Protein AF-A0A1H6MD04-F1 (afdb_monomer_lite)

Radius of gyration: 13.61 Å; chains: 1; bounding box: 29×31×38 Å

pLDDT: mean 84.17, std 14.8, range [39.31, 95.56]

Structure (mmCIF, N/CA/C/O backbone):
data_AF-A0A1H6MD04-F1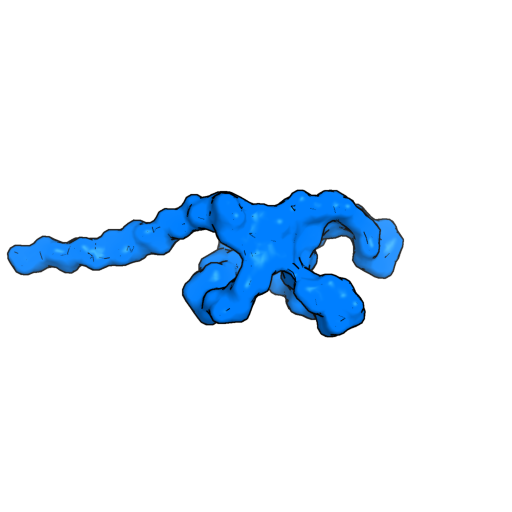
#
_entry.id   AF-A0A1H6MD04-F1
#
loop_
_atom_site.group_PDB
_atom_site.id
_atom_site.type_symbol
_atom_site.label_atom_id
_atom_site.label_alt_id
_atom_site.label_comp_id
_atom_site.label_asym_id
_atom_site.label_entity_id
_atom_site.label_seq_id
_atom_site.pdbx_PDB_ins_code
_atom_site.Cartn_x
_atom_site.Cartn_y
_atom_site.Cartn_z
_atom_site.occupancy
_atom_site.B_iso_or_equiv
_atom_site.auth_seq_id
_atom_site.auth_comp_id
_atom_site.auth_asym_id
_atom_site.auth_atom_id
_atom_site.pdbx_PDB_model_num
ATOM 1 N N . MET A 1 1 ? -20.633 -22.235 25.888 1.00 39.31 1 MET A N 1
ATOM 2 C CA . MET A 1 1 ? -19.585 -21.198 26.061 1.00 39.31 1 MET A CA 1
ATOM 3 C C . MET A 1 1 ? -18.890 -21.130 24.729 1.00 39.31 1 MET A C 1
ATOM 5 O O . MET A 1 1 ? -17.887 -21.791 24.505 1.00 39.31 1 MET A O 1
ATOM 9 N N . ASP A 1 2 ? -19.539 -20.438 23.812 1.00 42.88 2 ASP A N 1
ATOM 10 C CA . ASP A 1 2 ? -19.255 -20.540 22.395 1.00 42.88 2 ASP A CA 1
ATOM 11 C C . ASP A 1 2 ? -18.469 -19.290 22.059 1.00 42.88 2 ASP A C 1
ATOM 13 O O . ASP A 1 2 ? -19.001 -18.179 22.016 1.00 42.88 2 ASP A O 1
ATOM 17 N N . THR A 1 3 ? -17.156 -19.475 21.984 1.00 48.94 3 THR A N 1
ATOM 18 C CA . THR A 1 3 ? -16.191 -18.456 21.609 1.00 48.94 3 THR A CA 1
ATOM 19 C C . THR A 1 3 ? -16.626 -17.901 20.260 1.00 48.94 3 THR A C 1
ATOM 21 O O . THR A 1 3 ? -16.477 -18.556 19.230 1.00 48.94 3 THR A O 1
ATOM 24 N N . GLN A 1 4 ? -17.219 -16.707 20.268 1.00 51.59 4 GLN A N 1
ATOM 25 C CA . GLN A 1 4 ? -17.451 -15.941 19.055 1.00 51.59 4 GLN A CA 1
ATOM 26 C C . GLN A 1 4 ? -16.071 -15.569 18.525 1.00 51.59 4 GLN A C 1
ATOM 28 O O . GLN A 1 4 ? -15.477 -14.567 18.920 1.00 51.59 4 GLN A O 1
ATOM 33 N N . ASN A 1 5 ? -15.524 -16.451 17.690 1.00 54.44 5 ASN A N 1
ATOM 34 C CA . ASN A 1 5 ? -14.377 -16.167 16.854 1.00 54.44 5 ASN A CA 1
ATOM 35 C C . ASN A 1 5 ? -14.744 -14.897 16.096 1.00 54.44 5 ASN A C 1
ATOM 37 O O . ASN A 1 5 ? -15.653 -14.922 15.267 1.00 54.44 5 ASN A O 1
ATOM 41 N N . ALA A 1 6 ? -14.113 -13.781 16.464 1.00 52.12 6 ALA A N 1
ATOM 42 C CA . ALA A 1 6 ? -14.277 -12.514 15.784 1.00 52.12 6 ALA A CA 1
ATOM 43 C C . ALA A 1 6 ? -13.889 -12.754 14.327 1.00 52.12 6 ALA A C 1
ATOM 45 O O . ALA A 1 6 ? -12.709 -12.819 13.987 1.00 52.12 6 ALA A O 1
ATOM 46 N N . ASN A 1 7 ? -14.896 -12.980 13.489 1.00 58.16 7 ASN A N 1
ATOM 47 C CA . ASN A 1 7 ? -14.744 -13.011 12.056 1.00 58.16 7 ASN A CA 1
ATOM 48 C C . ASN A 1 7 ? -14.247 -11.606 11.716 1.00 58.16 7 ASN A C 1
ATOM 50 O O . ASN A 1 7 ? -15.012 -10.645 11.789 1.00 58.16 7 ASN A O 1
ATOM 54 N N . MET A 1 8 ? -12.935 -11.456 11.514 1.00 60.44 8 MET A N 1
ATOM 55 C CA . MET A 1 8 ? -12.326 -10.220 11.038 1.00 60.44 8 MET A CA 1
ATOM 56 C C . MET A 1 8 ? -12.816 -10.032 9.610 1.00 60.44 8 MET A C 1
ATOM 58 O O . MET A 1 8 ? -12.142 -10.379 8.646 1.00 60.44 8 MET A O 1
ATOM 62 N N . GLU A 1 9 ? -14.054 -9.564 9.487 1.00 63.88 9 GLU A N 1
ATOM 63 C CA . GLU A 1 9 ? -14.670 -9.286 8.208 1.00 63.88 9 GLU A CA 1
ATOM 64 C C . GLU A 1 9 ? -13.818 -8.228 7.517 1.00 63.88 9 GLU A C 1
ATOM 66 O O . GLU A 1 9 ? -13.641 -7.108 8.007 1.00 63.88 9 GLU A O 1
ATOM 71 N N . PHE A 1 10 ? -13.252 -8.606 6.376 1.00 65.88 10 PHE A N 1
ATOM 72 C CA . PHE A 1 10 ? -12.645 -7.658 5.466 1.00 65.88 10 PHE A CA 1
ATOM 73 C C . PHE A 1 10 ? -13.739 -6.684 5.014 1.00 65.88 10 PHE A C 1
ATOM 75 O O . PHE A 1 10 ? -14.663 -7.078 4.309 1.00 65.88 10 PHE A O 1
ATOM 82 N N . LYS A 1 11 ? -13.642 -5.427 5.458 1.00 72.44 11 LYS A N 1
ATOM 83 C CA . LYS A 1 11 ? -14.576 -4.342 5.126 1.00 72.44 11 LYS A CA 1
ATOM 84 C C . LYS A 1 11 ? -14.009 -3.506 3.980 1.00 72.44 11 LYS A C 1
ATOM 86 O O . LYS A 1 11 ? -13.270 -2.556 4.259 1.00 72.44 11 LYS A O 1
ATOM 91 N N . PRO A 1 12 ? -14.270 -3.860 2.706 1.00 70.56 12 PRO A N 1
ATOM 92 C CA . PRO A 1 12 ? -13.691 -3.172 1.554 1.00 70.56 12 PRO A CA 1
ATOM 93 C C . PRO A 1 12 ? -14.023 -1.677 1.531 1.00 70.56 12 PRO A C 1
ATOM 95 O O . PRO A 1 12 ? -13.217 -0.893 1.041 1.00 70.56 12 PRO A O 1
ATOM 98 N N . GLU A 1 13 ? -15.148 -1.259 2.112 1.00 81.06 13 GLU A N 1
ATOM 99 C CA . GLU A 1 13 ? -15.563 0.143 2.197 1.00 81.06 13 GLU A CA 1
ATOM 100 C C . GLU A 1 13 ? -14.607 1.027 3.010 1.00 81.06 13 GLU A C 1
ATOM 102 O O . GLU A 1 13 ? -14.580 2.242 2.824 1.00 81.06 13 GLU A O 1
ATOM 107 N N . LYS A 1 14 ? -13.786 0.432 3.884 1.00 80.25 14 LYS A N 1
ATOM 108 C CA . LYS A 1 14 ? -12.745 1.162 4.619 1.00 80.25 14 LYS A CA 1
ATOM 109 C C . LYS A 1 14 ? -11.506 1.444 3.770 1.00 80.25 14 LYS A C 1
ATOM 111 O O . LYS A 1 14 ? -10.651 2.217 4.197 1.00 80.25 14 LYS A O 1
ATOM 116 N N . TYR A 1 15 ? -11.391 0.823 2.598 1.00 82.75 15 TYR A N 1
ATOM 117 C CA . TYR A 1 15 ? -10.233 0.937 1.726 1.00 82.75 15 TYR A CA 1
ATOM 118 C C . TYR A 1 15 ? -10.544 1.826 0.527 1.00 82.75 15 TYR A C 1
ATOM 120 O O . TYR A 1 15 ? -11.380 1.515 -0.317 1.00 82.75 15 TYR A O 1
ATOM 128 N N . GLN A 1 16 ? -9.771 2.892 0.375 1.00 90.75 16 GLN A N 1
ATOM 129 C CA . GLN A 1 16 ? -9.635 3.557 -0.912 1.00 90.75 16 GLN A CA 1
ATOM 130 C C . GLN A 1 16 ? -8.556 2.832 -1.712 1.00 90.75 16 GLN A C 1
ATOM 132 O O . GLN A 1 16 ? -7.367 2.881 -1.375 1.00 90.75 16 GLN A O 1
ATOM 137 N N . ILE A 1 17 ? -8.996 2.143 -2.763 1.00 92.44 17 ILE A N 1
ATOM 138 C CA . ILE A 1 17 ? -8.145 1.358 -3.653 1.00 92.44 17 ILE A CA 1
ATOM 139 C C . ILE A 1 17 ? -7.908 2.155 -4.933 1.00 92.44 17 ILE A C 1
ATOM 141 O O . ILE A 1 17 ? -8.855 2.602 -5.577 1.00 92.44 17 ILE A O 1
ATOM 145 N N . SER A 1 18 ? -6.649 2.312 -5.334 1.00 94.12 18 SER A N 1
ATOM 146 C CA . SER A 1 18 ? -6.310 2.943 -6.614 1.00 94.12 18 SER A CA 1
ATOM 147 C C . SER A 1 18 ? -5.110 2.273 -7.265 1.00 94.12 18 SER A C 1
ATOM 149 O O . SER A 1 18 ? -4.143 1.939 -6.585 1.00 94.12 18 SER A O 1
ATOM 151 N N . LEU A 1 19 ? -5.128 2.125 -8.586 1.00 94.75 19 LEU A N 1
ATOM 152 C CA . LEU A 1 19 ? -3.957 1.673 -9.335 1.00 94.75 19 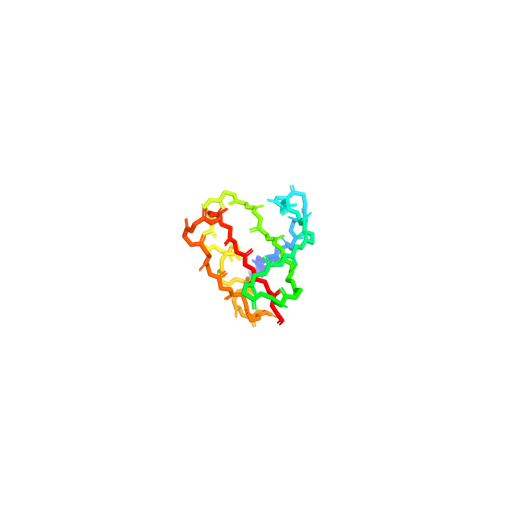LEU A CA 1
ATOM 153 C C . LEU A 1 19 ? -2.951 2.817 -9.486 1.00 94.75 19 LEU A C 1
ATOM 155 O O . LEU A 1 19 ? -3.329 3.984 -9.577 1.00 94.75 19 LEU A O 1
ATOM 159 N N . GLY A 1 20 ? -1.664 2.493 -9.530 1.00 93.94 20 GLY A N 1
ATOM 160 C CA . GLY A 1 20 ? -0.637 3.484 -9.822 1.00 93.94 20 GLY A CA 1
ATOM 161 C C . GLY A 1 20 ? 0.730 2.866 -10.051 1.00 93.94 20 GLY A C 1
ATOM 162 O O . GLY A 1 20 ? 0.858 1.658 -10.244 1.00 93.94 20 GLY A O 1
ATOM 163 N N . THR A 1 21 ? 1.752 3.714 -9.999 1.00 93.75 21 THR A N 1
ATOM 164 C CA . THR A 1 21 ? 3.141 3.309 -10.215 1.00 93.75 21 THR A CA 1
ATOM 165 C C . THR A 1 21 ? 3.990 3.690 -9.006 1.00 93.75 21 THR A C 1
ATOM 167 O O . THR A 1 21 ? 3.885 4.807 -8.498 1.00 93.75 21 THR A O 1
ATOM 170 N N . HIS A 1 22 ? 4.836 2.772 -8.540 1.00 92.31 22 HIS A N 1
ATOM 171 C CA . HIS A 1 22 ? 5.854 3.026 -7.522 1.00 92.31 22 HIS A CA 1
ATOM 172 C C . HIS A 1 22 ? 7.201 2.481 -8.012 1.00 92.31 22 HIS A C 1
ATOM 174 O O . HIS A 1 22 ? 7.328 1.280 -8.237 1.00 92.31 22 HIS A O 1
ATOM 180 N N . HIS A 1 23 ? 8.188 3.368 -8.200 1.00 88.69 23 HIS A N 1
ATOM 181 C CA . HIS A 1 23 ? 9.513 3.038 -8.757 1.00 88.69 23 HIS A CA 1
ATOM 182 C C . HIS A 1 23 ? 9.403 2.247 -10.076 1.00 88.69 23 HIS A C 1
ATOM 184 O O . HIS A 1 23 ? 9.905 1.129 -10.182 1.00 88.69 23 HIS A O 1
ATOM 190 N N . ASP A 1 24 ? 8.639 2.790 -11.031 1.00 91.25 24 ASP A N 1
ATOM 191 C CA . ASP A 1 24 ? 8.373 2.201 -12.357 1.00 91.25 24 ASP A CA 1
ATOM 192 C C . ASP A 1 24 ? 7.644 0.845 -12.362 1.00 91.25 24 ASP A C 1
ATOM 194 O O . ASP A 1 24 ? 7.448 0.232 -13.412 1.00 91.25 24 ASP A O 1
ATOM 198 N N . LYS A 1 25 ? 7.160 0.385 -11.204 1.00 92.25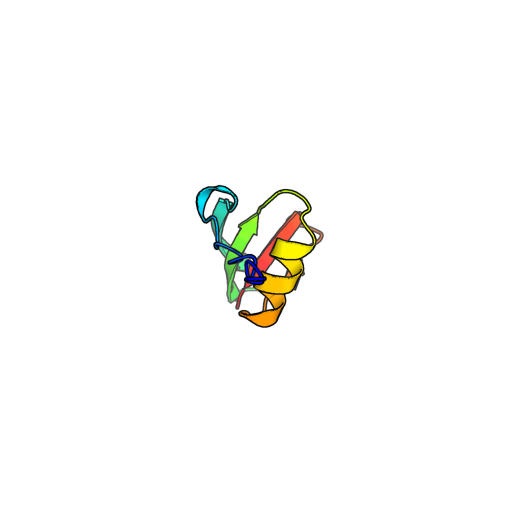 25 LYS A N 1
ATOM 199 C CA . LYS A 1 25 ? 6.347 -0.830 -11.082 1.00 92.25 25 LYS A CA 1
ATOM 200 C C . LYS A 1 25 ? 4.886 -0.480 -10.878 1.00 92.25 25 LYS A C 1
ATOM 202 O O . LYS A 1 25 ? 4.566 0.407 -10.090 1.00 92.25 25 LYS A O 1
ATOM 207 N N . LYS A 1 26 ? 3.996 -1.207 -11.554 1.00 95.12 26 LYS A N 1
ATOM 208 C CA . LYS A 1 26 ? 2.552 -1.116 -11.312 1.00 95.12 26 LYS A CA 1
ATOM 209 C C . LYS A 1 26 ? 2.247 -1.652 -9.917 1.00 95.12 26 LYS A C 1
ATOM 211 O O . LYS A 1 26 ? 2.698 -2.740 -9.572 1.00 95.12 26 LYS A O 1
ATOM 216 N N . VAL A 1 27 ? 1.494 -0.887 -9.138 1.00 95.38 27 VAL A N 1
ATOM 217 C CA . VAL A 1 27 ? 1.112 -1.226 -7.765 1.00 95.38 27 VAL A CA 1
ATOM 218 C C . VAL A 1 27 ? -0.364 -0.946 -7.525 1.00 95.38 27 VAL A C 1
ATOM 220 O O . VAL A 1 27 ? -0.968 -0.093 -8.185 1.00 95.38 27 VAL A O 1
ATOM 223 N N . ILE A 1 28 ? -0.926 -1.635 -6.536 1.00 94.81 28 ILE A N 1
ATOM 224 C CA . ILE A 1 28 ? -2.235 -1.308 -5.968 1.00 94.81 28 ILE A CA 1
ATOM 225 C C . ILE A 1 28 ? -1.993 -0.484 -4.708 1.00 94.81 28 ILE A C 1
ATOM 227 O O . ILE A 1 28 ? -1.358 -0.965 -3.772 1.00 94.81 28 ILE A O 1
ATOM 231 N N . TRP A 1 29 ? -2.496 0.746 -4.683 1.00 95.56 29 TRP A N 1
ATOM 232 C CA . TRP A 1 29 ? -2.502 1.604 -3.503 1.00 95.56 29 TRP A CA 1
ATOM 233 C C . TRP A 1 29 ? -3.731 1.331 -2.647 1.00 95.56 29 TRP A C 1
ATOM 235 O O . TRP A 1 29 ? -4.840 1.211 -3.164 1.00 95.56 29 TRP A O 1
ATOM 245 N N . LEU A 1 30 ? -3.517 1.303 -1.338 1.00 93.69 30 LEU A N 1
ATOM 246 C CA . LEU A 1 30 ? -4.511 1.097 -0.298 1.00 93.69 30 LEU A CA 1
ATOM 247 C C . LEU A 1 30 ? -4.386 2.241 0.712 1.00 93.69 30 LEU A C 1
ATOM 249 O O . LEU A 1 30 ? -3.344 2.400 1.358 1.00 93.69 30 LEU A O 1
ATOM 253 N N . ARG A 1 31 ? -5.444 3.040 0.852 1.00 93.81 31 ARG A N 1
ATOM 254 C CA . ARG A 1 31 ? -5.556 4.075 1.890 1.00 93.81 31 ARG A CA 1
ATOM 255 C C . ARG A 1 31 ? -6.735 3.765 2.794 1.00 93.81 31 ARG A C 1
ATOM 257 O O . ARG A 1 31 ? -7.814 3.447 2.310 1.00 93.81 31 ARG A O 1
ATOM 264 N N . PHE A 1 32 ? -6.496 3.840 4.090 1.00 90.19 32 PHE A N 1
ATOM 265 C CA . PHE A 1 32 ? -7.468 3.617 5.149 1.00 90.19 32 PHE A CA 1
ATOM 266 C C . PHE A 1 32 ? -6.938 4.296 6.416 1.00 90.19 32 PHE A C 1
ATOM 268 O O . PHE A 1 32 ? -5.732 4.555 6.516 1.00 90.19 32 PHE A O 1
ATOM 275 N N . ASP A 1 33 ? -7.827 4.606 7.358 1.00 88.88 33 ASP A N 1
ATOM 276 C CA . ASP A 1 33 ? -7.434 5.173 8.650 1.00 88.88 33 ASP A CA 1
ATOM 277 C C . ASP A 1 33 ? -6.518 4.218 9.417 1.00 88.88 33 ASP A C 1
ATOM 279 O O . ASP A 1 33 ? -6.519 3.008 9.190 1.00 88.88 33 ASP A O 1
ATOM 283 N N . TYR A 1 34 ? -5.713 4.758 10.333 1.00 87.94 34 TYR A N 1
ATOM 284 C CA . TYR A 1 34 ? -4.796 3.936 11.114 1.00 87.94 34 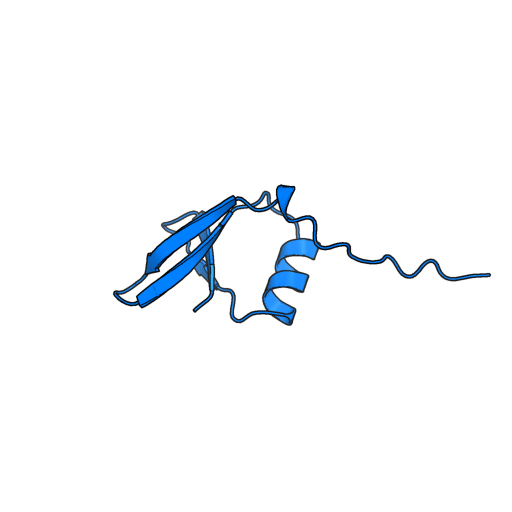TYR A CA 1
ATOM 285 C C . TYR A 1 34 ? -5.567 2.922 11.971 1.00 87.94 34 TYR A C 1
ATOM 287 O O . TYR A 1 34 ? -6.133 3.256 13.010 1.00 87.94 34 TYR A O 1
ATOM 295 N N . ASP A 1 35 ? -5.547 1.668 11.528 1.00 88.69 35 ASP A N 1
ATOM 296 C CA . ASP A 1 35 ? -6.180 0.535 12.186 1.00 88.69 35 ASP A CA 1
ATOM 297 C C . ASP A 1 35 ? -5.184 -0.629 12.215 1.00 88.69 35 ASP A C 1
ATOM 299 O O . ASP A 1 35 ? -4.804 -1.195 11.184 1.00 88.69 35 ASP A O 1
ATOM 303 N N . ILE A 1 36 ? -4.724 -0.965 13.421 1.00 88.88 36 ILE A N 1
ATOM 304 C CA . ILE A 1 36 ? -3.692 -1.983 13.641 1.00 88.88 36 ILE A CA 1
ATOM 305 C C . ILE A 1 36 ? -4.160 -3.352 13.140 1.00 88.88 36 ILE A C 1
ATOM 307 O O . ILE A 1 36 ? -3.353 -4.089 12.571 1.00 88.88 36 ILE A O 1
ATOM 311 N N . GLN A 1 37 ? -5.447 -3.677 13.293 1.00 88.38 37 GLN A N 1
ATOM 312 C CA . GLN A 1 37 ? -5.990 -4.959 12.850 1.00 88.38 37 GLN A CA 1
ATOM 313 C C . GLN A 1 37 ? -5.983 -5.042 11.323 1.00 88.38 37 GLN A C 1
ATOM 315 O O . GLN A 1 37 ? -5.531 -6.044 10.767 1.00 88.38 37 GLN A O 1
ATOM 320 N N . LEU A 1 38 ? -6.380 -3.964 10.634 1.00 85.38 38 LEU A N 1
ATOM 321 C CA . LEU A 1 38 ? -6.330 -3.907 9.168 1.00 85.38 38 LEU A CA 1
ATOM 322 C C . LEU A 1 38 ? -4.894 -3.974 8.642 1.00 85.38 38 LEU A C 1
ATOM 324 O O . LEU A 1 38 ? -4.646 -4.652 7.647 1.00 85.38 38 LEU A O 1
ATOM 328 N N . ILE A 1 39 ? -3.936 -3.322 9.311 1.00 90.19 39 ILE A N 1
ATOM 329 C CA . ILE A 1 39 ? -2.513 -3.387 8.941 1.00 90.19 39 ILE A CA 1
ATOM 330 C C . ILE A 1 39 ? -1.974 -4.811 9.109 1.00 90.19 39 ILE A C 1
ATOM 332 O O . ILE A 1 39 ? -1.275 -5.312 8.225 1.00 90.19 39 ILE A O 1
ATOM 336 N N . GLN A 1 40 ? -2.272 -5.463 10.235 1.00 90.44 40 GLN A N 1
ATOM 337 C CA . GLN A 1 40 ? -1.828 -6.830 10.506 1.00 90.44 40 GLN A CA 1
ATOM 338 C C . GLN A 1 40 ? -2.413 -7.808 9.490 1.00 90.44 40 GLN A C 1
ATOM 340 O O . GLN A 1 40 ? -1.653 -8.536 8.852 1.00 90.44 40 GLN A O 1
ATOM 345 N N . HIS A 1 41 ? -3.726 -7.752 9.274 1.00 87.38 41 HIS A N 1
ATOM 346 C CA . HIS A 1 41 ? -4.416 -8.580 8.292 1.00 87.38 41 HIS A CA 1
ATOM 347 C C . HIS A 1 41 ? -3.851 -8.353 6.881 1.00 87.38 41 HIS A C 1
ATOM 349 O O . HIS A 1 41 ? -3.458 -9.295 6.192 1.00 87.38 41 HIS A O 1
ATOM 355 N N . LEU A 1 42 ? -3.688 -7.092 6.466 1.00 88.25 42 LEU A N 1
ATOM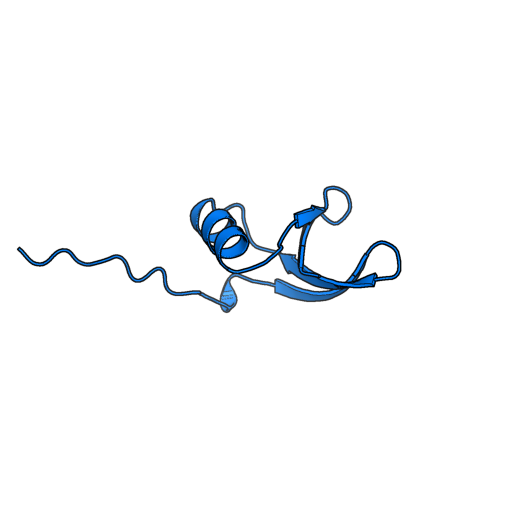 356 C CA . LEU A 1 42 ? -3.129 -6.759 5.157 1.00 88.25 42 LEU A CA 1
ATOM 357 C C . LEU A 1 42 ? -1.719 -7.342 4.967 1.00 88.25 42 LEU A C 1
ATOM 359 O O . LEU A 1 42 ? -1.420 -7.893 3.908 1.00 88.25 42 LEU A O 1
ATOM 363 N N . ARG A 1 43 ? -0.859 -7.257 5.986 1.00 89.88 43 ARG A N 1
ATOM 364 C CA . ARG A 1 43 ? 0.512 -7.795 5.941 1.00 89.88 43 ARG A CA 1
ATOM 365 C C . ARG A 1 43 ? 0.580 -9.321 6.018 1.00 89.88 43 ARG A C 1
ATOM 367 O O . ARG A 1 43 ? 1.550 -9.889 5.529 1.00 89.88 43 ARG A O 1
ATOM 374 N N . GLN A 1 44 ? -0.400 -9.977 6.636 1.00 91.62 44 GLN A N 1
ATOM 375 C CA . GLN A 1 44 ? -0.486 -11.440 6.695 1.00 91.62 44 GLN A CA 1
ATOM 376 C C . GLN A 1 44 ? -0.915 -12.038 5.352 1.00 91.62 44 GLN A C 1
ATOM 378 O O . GLN A 1 44 ? -0.406 -13.084 4.957 1.00 91.62 44 GLN A O 1
ATOM 383 N N . HIS A 1 45 ? -1.818 -11.361 4.641 1.00 89.06 45 HIS A N 1
ATOM 384 C CA . HIS A 1 45 ? -2.407 -11.876 3.403 1.00 89.06 45 HIS A CA 1
ATOM 385 C C . HIS A 1 45 ? -1.758 -11.329 2.124 1.00 89.06 45 HIS A C 1
ATOM 387 O O . HIS A 1 45 ? -1.979 -11.876 1.045 1.00 89.06 45 HIS A O 1
ATOM 393 N N . THR A 1 46 ? -0.952 -10.266 2.209 1.00 89.75 46 THR A N 1
ATOM 394 C CA . THR A 1 46 ? -0.334 -9.625 1.037 1.00 89.75 46 THR A CA 1
ATOM 395 C C . THR A 1 46 ? 1.095 -9.157 1.315 1.00 89.75 46 THR A C 1
ATOM 397 O O . THR A 1 46 ? 1.506 -8.978 2.461 1.00 89.75 46 THR A O 1
ATOM 400 N N . LYS A 1 47 ? 1.859 -8.865 0.254 1.00 90.00 47 LYS A N 1
ATOM 401 C CA . LYS A 1 47 ? 3.195 -8.245 0.349 1.00 90.00 47 LYS A CA 1
ATOM 402 C C . LYS A 1 47 ? 3.118 -6.719 0.510 1.00 90.00 47 LYS A C 1
ATOM 404 O O . LYS A 1 47 ? 3.868 -5.986 -0.136 1.00 90.00 47 LYS A O 1
ATOM 409 N N . ALA A 1 48 ? 2.203 -6.239 1.350 1.00 93.25 48 ALA A N 1
ATOM 410 C CA . ALA A 1 48 ? 1.972 -4.813 1.534 1.00 93.25 48 ALA A CA 1
ATOM 411 C C . ALA A 1 48 ? 3.153 -4.095 2.197 1.00 93.25 48 ALA A C 1
ATOM 413 O O . ALA A 1 48 ? 3.772 -4.592 3.144 1.00 93.25 48 ALA A O 1
ATOM 414 N N . ARG A 1 49 ? 3.431 -2.879 1.726 1.00 93.94 49 ARG A N 1
ATOM 415 C CA . ARG A 1 49 ? 4.478 -1.993 2.246 1.00 93.94 49 ARG A CA 1
ATOM 416 C C . ARG A 1 49 ? 3.950 -0.572 2.397 1.00 93.94 49 ARG A C 1
ATOM 418 O O . ARG A 1 49 ? 3.145 -0.122 1.590 1.00 93.94 49 ARG A O 1
ATOM 425 N N . TRP A 1 50 ? 4.405 0.140 3.424 1.00 94.56 50 TRP A N 1
ATOM 426 C CA . TRP A 1 50 ? 4.048 1.543 3.634 1.00 94.56 50 TRP A CA 1
ATOM 427 C C . TRP A 1 50 ? 4.918 2.463 2.772 1.00 94.56 50 TRP A C 1
ATOM 429 O O . TRP A 1 50 ? 6.143 2.331 2.761 1.00 94.56 50 TRP A O 1
ATOM 439 N N . SER A 1 51 ? 4.296 3.414 2.076 1.00 93.81 51 SER A N 1
ATOM 440 C CA . SER A 1 51 ? 4.977 4.520 1.401 1.00 93.81 51 SER A CA 1
ATOM 441 C C . SER A 1 51 ? 4.776 5.806 2.196 1.00 93.81 51 SER A C 1
ATOM 443 O O . SER A 1 51 ? 3.665 6.331 2.275 1.00 93.81 51 SER A O 1
ATOM 445 N N . ALA A 1 52 ? 5.862 6.340 2.758 1.00 92.69 52 ALA A N 1
ATOM 446 C CA . ALA A 1 52 ? 5.818 7.583 3.525 1.00 92.69 52 ALA A CA 1
ATOM 447 C C . ALA A 1 52 ? 5.485 8.809 2.655 1.00 92.69 52 ALA A C 1
ATOM 449 O O . ALA A 1 52 ? 4.768 9.697 3.109 1.00 92.69 52 ALA A O 1
ATOM 450 N N . SER A 1 53 ? 5.954 8.843 1.402 1.00 92.94 53 SER A N 1
ATOM 451 C CA . SER A 1 53 ? 5.676 9.941 0.468 1.00 92.94 53 SER A CA 1
ATOM 452 C C . SER A 1 53 ? 4.222 9.960 0.000 1.00 92.94 53 SER A C 1
ATOM 454 O O . SER A 1 53 ? 3.620 11.026 -0.067 1.00 92.94 53 SER A O 1
ATOM 456 N N . GLN A 1 54 ? 3.635 8.788 -0.258 1.00 92.44 54 GLN A N 1
ATOM 457 C CA . GLN A 1 54 ? 2.248 8.671 -0.722 1.00 92.44 54 GLN A CA 1
ATOM 458 C C . GLN A 1 54 ? 1.229 8.560 0.417 1.00 92.44 54 GLN A C 1
ATOM 460 O O . GLN A 1 54 ? 0.024 8.559 0.149 1.00 92.44 54 GLN A O 1
ATOM 465 N N . LYS A 1 55 ? 1.710 8.439 1.665 1.00 92.44 55 LYS A N 1
ATOM 466 C CA . LYS A 1 55 ? 0.914 8.169 2.873 1.00 92.44 55 LYS A CA 1
ATOM 467 C C . LYS A 1 55 ? -0.103 7.047 2.639 1.00 92.44 55 LYS A C 1
ATOM 469 O O . LYS A 1 55 ? -1.286 7.181 2.943 1.00 92.44 55 LYS A O 1
ATOM 474 N N . ALA A 1 56 ? 0.362 5.964 2.026 1.00 94.00 56 ALA A N 1
ATOM 475 C CA . ALA A 1 56 ? -0.478 4.860 1.590 1.00 94.00 56 ALA A CA 1
ATOM 476 C C . ALA A 1 56 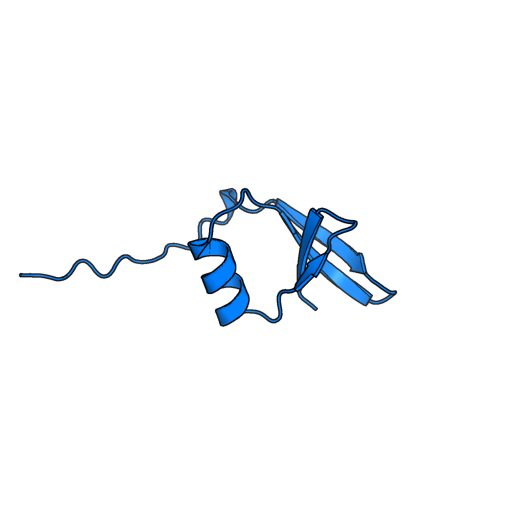? 0.278 3.534 1.666 1.00 94.00 56 ALA A C 1
ATOM 478 O O . ALA A 1 56 ? 1.503 3.483 1.506 1.00 94.00 56 ALA A O 1
ATOM 479 N N . TRP A 1 57 ? -0.466 2.452 1.859 1.00 95.06 57 TRP A N 1
ATOM 480 C CA . TRP A 1 57 ? 0.049 1.101 1.680 1.00 95.06 57 TRP A CA 1
ATOM 481 C C . TRP A 1 57 ? 0.039 0.751 0.192 1.00 95.06 57 TRP A C 1
ATOM 483 O O . TRP A 1 57 ? -0.862 1.169 -0.532 1.00 95.06 57 TRP A O 1
ATOM 493 N N . TYR A 1 58 ? 1.024 -0.008 -0.277 1.00 94.81 58 TYR A N 1
ATOM 494 C CA . TYR A 1 58 ? 1.038 -0.543 -1.635 1.00 94.81 58 TYR A CA 1
ATOM 495 C C . TYR A 1 58 ? 1.320 -2.036 -1.656 1.00 94.81 58 TYR A C 1
ATOM 497 O O . TYR A 1 58 ? 2.072 -2.540 -0.819 1.00 94.81 58 TYR A O 1
ATOM 505 N N . VAL A 1 59 ? 0.744 -2.719 -2.641 1.00 92.88 59 VAL A N 1
ATOM 506 C CA . VAL A 1 59 ? 0.986 -4.135 -2.940 1.00 92.88 59 VAL A CA 1
ATOM 507 C C . VAL A 1 59 ? 1.564 -4.252 -4.353 1.00 92.88 59 VAL A C 1
ATOM 509 O O . VAL A 1 59 ? 1.101 -3.567 -5.271 1.00 92.88 59 VAL A O 1
ATOM 512 N N . VAL A 1 60 ? 2.592 -5.095 -4.487 1.00 84.88 60 VAL A N 1
ATOM 513 C CA . VAL A 1 60 ? 3.300 -5.485 -5.724 1.00 84.88 60 VAL A CA 1
ATOM 514 C C . VAL A 1 60 ? 3.111 -6.965 -6.004 1.00 84.88 60 VAL A C 1
ATOM 516 O O . VAL A 1 60 ? 3.054 -7.737 -5.017 1.00 84.88 60 VAL A O 1
#

Organism: NCBI:txid1159016

Sequence (60 aa):
MDTQNANMEFKPEKYQISLGTHHDKKVIWLRFDYDIQLIQHLRQHTKARWSASQKAWYVV

Secondary structure (DSSP, 8-state):
-----------GGG-EEEEEEETTEEEEEEE----HHHHHHHHHHS--EEETTTTEEEE-

Foldseek 3Di:
DDPPPPPPDPDCVQWDWDWDDDPNDIKIWTDGPDDPVCVVVCVVVFVWDADPVVRTIIGD